Protein AF-A0A838P4K4-F1 (afdb_monomer_lite)

Foldseek 3Di:
DDDDDPDDDPPPPDDDKDKDWDWDADPVCRQWTWGKMATPPVRDIDTGGHPVRVCCVRVPPPDDPPDPPPPPPPDDDDDDD

Secondary structure (DSSP, 8-state):
----PPPP-----PPPP-EEEEEE--SS-TT--EEEEEETTT--EEEESSHHHHHHHHTTT-S--S---------------

Radius of gyration: 24.0 Å; chains: 1; bounding box: 58×63×49 Å

Sequence (81 aa):
MSVHQPDGVEGTTERFDYFMIRVTRSEREPGRLAGLIERLGSGEKRIFETGEQLVRLVGGGTAFDLNMQSGTGDRNRSDPL

pLDDT: mean 72.24, std 21.54, range [36.16, 97.12]

Structure (mmCIF, N/CA/C/O backbone):
data_AF-A0A838P4K4-F1
#
_entry.id   AF-A0A838P4K4-F1
#
loop_
_atom_site.group_PDB
_atom_site.id
_atom_site.type_symbol
_atom_site.label_atom_id
_atom_site.label_alt_id
_atom_site.label_comp_id
_atom_site.label_asym_id
_atom_site.label_entity_id
_atom_site.label_seq_id
_atom_site.pdbx_PDB_ins_code
_atom_site.Cartn_x
_atom_site.Cartn_y
_atom_site.Cartn_z
_atom_site.occupancy
_atom_site.B_iso_or_equiv
_atom_site.auth_seq_id
_atom_site.auth_comp_id
_atom_site.auth_asym_id
_atom_site.auth_atom_id
_atom_site.pdbx_PDB_model_num
ATOM 1 N N . MET A 1 1 ? 42.546 18.868 -33.460 1.00 39.41 1 MET A N 1
ATOM 2 C CA . MET A 1 1 ? 41.346 19.392 -32.776 1.00 39.41 1 MET A CA 1
ATOM 3 C C . MET A 1 1 ? 40.522 18.195 -32.320 1.00 39.41 1 MET A C 1
ATOM 5 O O . MET A 1 1 ? 39.758 17.667 -33.116 1.00 39.41 1 MET A O 1
ATOM 9 N N . SER A 1 2 ? 40.754 17.692 -31.106 1.00 41.53 2 SER A N 1
ATOM 10 C CA . SER A 1 2 ? 40.020 16.537 -30.571 1.00 41.53 2 SER A CA 1
ATOM 11 C C . SER A 1 2 ? 38.824 17.041 -29.774 1.00 41.53 2 SER A C 1
ATOM 13 O O . SER A 1 2 ? 38.994 17.746 -28.783 1.00 41.53 2 SER A O 1
ATOM 15 N N . VAL A 1 3 ? 37.623 16.720 -30.249 1.00 47.97 3 VAL A N 1
ATOM 16 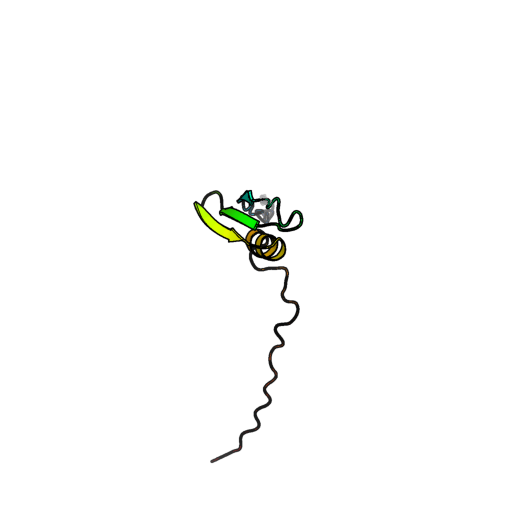C CA . VAL A 1 3 ? 36.360 17.065 -29.595 1.00 47.97 3 VAL A CA 1
ATOM 17 C C . VAL A 1 3 ? 36.231 16.196 -28.344 1.00 47.97 3 VAL A C 1
ATOM 19 O O . VAL A 1 3 ? 36.109 14.979 -28.454 1.00 47.97 3 VAL A O 1
ATOM 22 N N . HIS A 1 4 ? 36.300 16.813 -27.162 1.00 47.53 4 HIS A N 1
ATOM 23 C CA . HIS A 1 4 ? 35.884 16.177 -25.912 1.00 47.53 4 HIS A CA 1
ATOM 24 C C . HIS A 1 4 ? 34.368 15.957 -25.977 1.00 47.53 4 HIS A C 1
ATOM 26 O O . HIS A 1 4 ? 33.598 16.916 -25.976 1.00 47.53 4 HIS A O 1
ATOM 32 N N . GLN A 1 5 ? 33.948 14.698 -26.073 1.00 53.16 5 GLN A N 1
ATOM 33 C CA . GLN A 1 5 ? 32.587 14.293 -25.732 1.00 53.16 5 GLN A CA 1
ATOM 34 C C . GLN A 1 5 ? 32.472 14.333 -24.201 1.00 53.16 5 GLN A C 1
ATOM 36 O O . GLN A 1 5 ? 33.358 13.793 -23.541 1.00 53.16 5 GLN A O 1
ATOM 41 N N . PRO A 1 6 ? 31.457 14.991 -23.618 1.00 48.22 6 PRO A N 1
ATOM 42 C CA . PRO A 1 6 ? 31.241 14.915 -22.184 1.00 48.22 6 PRO A CA 1
ATOM 43 C C . PRO A 1 6 ? 30.749 13.506 -21.847 1.00 48.22 6 PRO A C 1
ATOM 45 O O . PRO A 1 6 ? 29.726 13.064 -22.372 1.00 48.22 6 PRO A O 1
ATOM 48 N N . ASP A 1 7 ? 31.511 12.813 -21.003 1.00 50.47 7 ASP A N 1
ATOM 49 C CA . ASP A 1 7 ? 31.161 11.512 -20.447 1.00 50.47 7 ASP A CA 1
ATOM 50 C C . ASP A 1 7 ? 29.738 11.550 -19.876 1.00 50.47 7 ASP A C 1
ATOM 52 O O . ASP A 1 7 ? 29.369 12.437 -19.099 1.00 50.47 7 ASP A O 1
ATOM 56 N N . GLY A 1 8 ? 28.922 10.605 -20.343 1.00 50.56 8 GLY A N 1
ATOM 57 C CA . GLY A 1 8 ? 27.518 10.484 -19.995 1.00 50.56 8 GLY A CA 1
ATOM 58 C C . GLY A 1 8 ? 27.335 10.361 -18.489 1.00 50.56 8 GLY A C 1
ATOM 59 O O . GLY A 1 8 ? 27.875 9.465 -17.847 1.00 50.56 8 GLY A O 1
ATOM 60 N N . VAL A 1 9 ? 26.536 11.264 -17.933 1.00 54.00 9 VAL A N 1
ATOM 61 C CA . VAL A 1 9 ? 25.982 11.126 -16.590 1.00 54.00 9 VAL A CA 1
ATOM 62 C C . VAL A 1 9 ? 25.114 9.867 -16.609 1.00 54.00 9 VAL A C 1
ATOM 64 O O . VAL A 1 9 ? 24.038 9.871 -17.209 1.00 54.00 9 VAL A O 1
ATOM 67 N N . GLU A 1 10 ? 25.591 8.773 -16.012 1.00 53.34 10 GLU A N 1
ATOM 68 C CA . GLU A 1 10 ? 24.765 7.599 -15.729 1.00 53.34 10 GLU A CA 1
ATOM 69 C C . GLU A 1 10 ? 23.678 8.019 -14.738 1.00 53.34 10 GLU A C 1
ATOM 71 O O . GLU A 1 10 ? 23.847 7.991 -13.520 1.00 53.34 10 GLU A O 1
ATOM 76 N N . GLY A 1 11 ? 22.556 8.498 -15.272 1.00 54.09 11 GLY A N 1
ATOM 77 C CA . GLY A 1 11 ? 21.372 8.775 -14.486 1.00 54.09 11 GLY A CA 1
ATOM 78 C C . GLY A 1 11 ? 20.837 7.452 -13.966 1.00 54.09 11 GLY A C 1
ATOM 79 O O . GLY A 1 11 ? 20.257 6.675 -14.727 1.00 54.09 11 GLY A O 1
ATOM 80 N N . THR A 1 12 ? 21.005 7.198 -12.669 1.00 59.28 12 THR A N 1
ATOM 81 C CA . THR A 1 12 ? 20.192 6.215 -11.954 1.00 59.28 12 THR A CA 1
ATOM 82 C C . THR A 1 12 ? 18.742 6.594 -12.206 1.00 59.28 12 THR A C 1
ATOM 84 O O . THR A 1 12 ? 18.234 7.565 -11.648 1.00 59.28 12 THR A O 1
ATOM 87 N N . THR A 1 13 ? 18.104 5.898 -13.140 1.00 68.75 13 THR A N 1
ATOM 88 C CA . THR A 1 13 ? 16.727 6.189 -13.510 1.00 68.75 13 THR A CA 1
ATOM 89 C C . THR A 1 13 ? 15.881 5.691 -12.353 1.00 68.75 13 THR A C 1
ATOM 91 O O . THR A 1 13 ? 15.690 4.485 -12.196 1.00 68.75 13 THR A O 1
ATOM 94 N N . GLU A 1 14 ? 15.463 6.607 -11.481 1.00 80.19 14 GLU A N 1
ATOM 95 C CA . GLU A 1 14 ? 14.579 6.286 -10.368 1.00 80.19 14 GLU A CA 1
ATOM 96 C C . GLU A 1 14 ? 13.337 5.584 -10.922 1.00 80.19 14 GLU A C 1
ATOM 98 O O . GLU A 1 14 ? 12.648 6.093 -11.811 1.00 80.19 14 GLU A O 1
ATOM 103 N N . ARG A 1 15 ? 13.074 4.371 -10.431 1.00 78.06 15 ARG A N 1
ATOM 104 C CA . ARG A 1 15 ? 11.882 3.617 -10.802 1.00 78.06 15 ARG A CA 1
ATOM 105 C C . ARG A 1 15 ? 10.822 3.832 -9.738 1.00 78.06 15 ARG A C 1
ATOM 107 O O . ARG A 1 15 ? 10.990 3.417 -8.595 1.00 78.06 15 ARG A O 1
ATOM 114 N N . PHE A 1 16 ? 9.715 4.437 -10.146 1.00 86.12 16 PHE A N 1
ATOM 115 C CA . PHE A 1 16 ? 8.549 4.620 -9.295 1.00 86.12 16 PHE A CA 1
ATOM 116 C C . PHE A 1 16 ? 7.575 3.460 -9.472 1.00 86.12 16 PHE A C 1
ATOM 118 O O . PHE A 1 16 ? 7.181 3.127 -10.591 1.00 86.12 16 PHE A O 1
ATOM 125 N N . ASP A 1 17 ? 7.162 2.882 -8.350 1.00 89.00 17 ASP A N 1
ATOM 126 C CA . ASP A 1 17 ? 6.049 1.948 -8.291 1.00 89.00 17 ASP A CA 1
ATOM 127 C C . ASP A 1 17 ? 4.817 2.665 -7.736 1.00 89.00 17 ASP A C 1
ATOM 129 O O . ASP A 1 17 ? 4.872 3.331 -6.701 1.00 89.00 17 ASP A O 1
ATOM 133 N N . TYR A 1 18 ? 3.688 2.516 -8.426 1.00 91.50 18 TYR A N 1
ATOM 134 C CA . TYR A 1 18 ? 2.434 3.165 -8.064 1.00 91.50 18 TYR A CA 1
ATOM 135 C C . TYR A 1 18 ? 1.421 2.133 -7.576 1.00 91.50 18 TYR A C 1
ATOM 137 O O . TYR A 1 18 ? 1.275 1.059 -8.161 1.00 91.50 18 TYR A O 1
ATOM 145 N N . PHE A 1 19 ? 0.679 2.477 -6.524 1.00 95.06 19 PHE A N 1
ATOM 146 C CA . PHE A 1 19 ? -0.307 1.588 -5.917 1.00 95.06 19 PHE A CA 1
ATOM 147 C C . PHE A 1 19 ? -1.611 2.326 -5.613 1.00 95.06 19 PHE A C 1
ATOM 149 O O . PHE A 1 19 ? -1.596 3.471 -5.165 1.00 95.06 19 PHE A O 1
ATOM 156 N N . MET A 1 20 ? -2.741 1.640 -5.788 1.00 96.50 20 MET A N 1
ATOM 157 C CA . MET A 1 20 ? -4.021 2.022 -5.191 1.00 96.50 20 MET A CA 1
ATOM 158 C C . MET A 1 20 ? -4.252 1.160 -3.948 1.00 96.50 20 MET A C 1
ATOM 160 O O . MET A 1 20 ? -4.192 -0.066 -4.019 1.00 96.50 20 MET A O 1
ATOM 164 N N . ILE A 1 21 ? -4.565 1.793 -2.816 1.00 95.81 21 ILE A N 1
ATOM 165 C CA . ILE A 1 21 ? -4.852 1.107 -1.552 1.00 95.81 21 ILE A CA 1
ATOM 166 C C . ILE A 1 21 ? -6.286 1.427 -1.128 1.00 95.81 21 ILE A C 1
ATOM 168 O O . ILE A 1 21 ? -6.654 2.587 -0.953 1.00 95.81 21 ILE A O 1
ATOM 172 N N . ARG A 1 22 ? -7.100 0.388 -0.936 1.00 96.50 22 ARG A N 1
ATOM 173 C CA . ARG A 1 22 ? -8.449 0.472 -0.366 1.00 96.50 22 ARG A CA 1
ATOM 174 C C . ARG A 1 22 ? -8.417 -0.075 1.050 1.00 96.50 22 ARG A C 1
ATOM 176 O O . ARG A 1 22 ? -8.115 -1.247 1.233 1.00 96.50 22 ARG A O 1
ATOM 183 N N . VAL A 1 23 ? -8.760 0.754 2.032 1.00 94.00 23 VAL A N 1
ATOM 184 C CA . VAL A 1 23 ? -8.802 0.369 3.449 1.00 94.00 23 VAL A CA 1
ATOM 185 C C . VAL A 1 23 ? -10.235 0.052 3.867 1.00 94.00 23 VAL A C 1
ATOM 187 O O . VAL A 1 23 ? -11.154 0.831 3.618 1.00 94.00 23 VAL A O 1
ATOM 190 N N . THR A 1 24 ? -10.413 -1.069 4.549 1.00 91.75 24 THR A N 1
ATOM 191 C CA . THR A 1 24 ? -11.646 -1.473 5.217 1.00 91.75 24 THR A CA 1
ATOM 192 C C . THR A 1 24 ? -11.495 -1.233 6.715 1.00 91.75 24 THR A C 1
ATOM 194 O O . THR A 1 24 ? -10.551 -1.719 7.335 1.00 91.75 24 THR A O 1
ATOM 197 N N . ARG A 1 25 ? -12.433 -0.483 7.302 1.00 86.94 25 ARG A N 1
ATOM 198 C CA . ARG A 1 25 ? -12.488 -0.224 8.746 1.00 86.94 25 ARG A CA 1
ATOM 199 C C . ARG A 1 25 ? -13.629 -1.024 9.362 1.00 86.94 25 ARG A C 1
ATOM 201 O O . ARG A 1 25 ? -14.720 -1.058 8.800 1.00 86.94 25 ARG A O 1
ATOM 208 N N . SER A 1 26 ? -13.367 -1.664 10.497 1.00 83.19 26 SER A N 1
ATOM 209 C CA . SER A 1 26 ? -14.379 -2.378 11.278 1.00 83.19 26 SER A CA 1
ATOM 210 C C . SER A 1 26 ? -14.878 -1.487 12.408 1.00 83.19 26 SER A C 1
ATOM 212 O O . SER A 1 26 ? -14.073 -0.958 13.170 1.00 83.19 26 SER A O 1
ATOM 214 N N . GLU A 1 27 ? -16.195 -1.362 12.569 1.00 86.12 27 GLU A N 1
ATOM 215 C CA . GLU A 1 27 ? -16.777 -0.684 13.738 1.00 86.12 27 GLU A CA 1
ATOM 216 C C . GLU A 1 27 ? -16.544 -1.471 15.036 1.00 86.12 27 GLU A C 1
ATOM 218 O O . GLU A 1 27 ? -16.457 -0.888 16.113 1.00 86.12 27 GLU A O 1
ATOM 223 N N . ARG A 1 28 ? -16.402 -2.800 14.937 1.00 87.75 28 ARG A N 1
ATOM 224 C CA . ARG A 1 28 ? -16.150 -3.688 16.085 1.00 87.75 28 ARG A CA 1
ATOM 225 C C . ARG A 1 28 ? -14.689 -3.689 16.521 1.00 87.75 28 ARG A C 1
ATOM 227 O O . ARG A 1 28 ? -14.396 -3.952 17.680 1.00 87.75 28 ARG A O 1
ATOM 234 N N . GLU A 1 29 ? -13.785 -3.397 15.592 1.00 85.12 29 GLU A N 1
ATOM 235 C CA . GLU A 1 29 ? -12.341 -3.361 15.821 1.00 85.12 29 GLU A CA 1
ATOM 236 C C . GLU A 1 29 ? -11.760 -2.085 15.193 1.00 85.12 29 GLU A C 1
ATOM 238 O O . GLU A 1 29 ? -11.164 -2.141 14.113 1.00 85.12 29 GLU A O 1
ATOM 243 N N . PRO A 1 30 ? -11.919 -0.919 15.847 1.00 79.31 30 PRO A N 1
ATOM 244 C CA . PRO A 1 30 ? -11.551 0.380 15.274 1.00 79.31 30 PRO A CA 1
ATOM 245 C C . PRO A 1 30 ? -10.059 0.517 14.936 1.00 79.31 30 PRO A C 1
ATOM 247 O O . PRO A 1 30 ? -9.685 1.354 14.117 1.00 79.31 30 PRO A O 1
ATOM 250 N N . GLY A 1 31 ? -9.208 -0.299 15.567 1.00 81.19 31 GLY A N 1
ATOM 251 C CA . GLY A 1 31 ? -7.766 -0.346 15.319 1.00 81.19 31 GLY A CA 1
ATOM 252 C C . GLY A 1 31 ? -7.338 -1.303 14.204 1.00 81.19 31 GLY A C 1
ATOM 253 O O . GLY A 1 31 ? -6.165 -1.308 13.836 1.00 81.19 31 GLY A O 1
ATOM 254 N N . ARG A 1 32 ? -8.247 -2.121 13.655 1.00 85.06 32 ARG A N 1
ATOM 255 C CA . ARG A 1 32 ? -7.897 -3.091 12.614 1.00 85.06 32 ARG A CA 1
ATOM 256 C C . ARG A 1 32 ? -7.792 -2.400 11.254 1.00 85.06 32 ARG A C 1
ATOM 258 O O . ARG A 1 32 ? -8.762 -1.826 10.760 1.00 85.06 32 ARG A O 1
ATOM 265 N N . LEU A 1 33 ? -6.620 -2.513 10.629 1.00 87.69 33 LEU A N 1
ATOM 266 C CA . LEU A 1 33 ? -6.339 -1.999 9.290 1.00 87.69 33 LEU A CA 1
ATOM 267 C C . LEU A 1 33 ? -6.238 -3.163 8.296 1.00 87.69 33 LEU A C 1
ATOM 269 O O . LEU A 1 33 ? -5.195 -3.800 8.188 1.00 87.69 33 LEU A O 1
ATOM 273 N N . ALA A 1 34 ? -7.321 -3.424 7.569 1.00 94.31 34 ALA A N 1
ATOM 274 C CA . ALA A 1 34 ? -7.386 -4.442 6.521 1.00 94.31 34 ALA A CA 1
ATOM 275 C C . ALA A 1 34 ? -7.809 -3.806 5.192 1.00 94.31 34 ALA A C 1
ATOM 277 O O . ALA A 1 34 ? -8.253 -2.657 5.168 1.00 94.31 34 ALA A O 1
ATOM 278 N N . GLY A 1 35 ? -7.687 -4.523 4.079 1.00 96.06 35 GLY A N 1
ATOM 279 C CA . GLY A 1 35 ? -8.083 -3.988 2.786 1.00 96.06 35 GLY A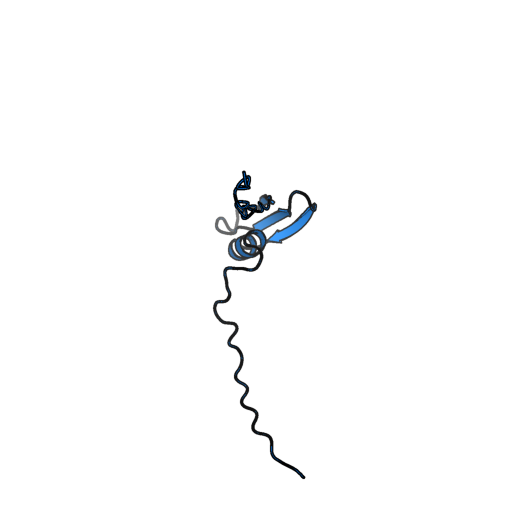 CA 1
ATOM 280 C C . GLY A 1 35 ? -7.470 -4.687 1.584 1.00 96.06 35 GLY A C 1
ATOM 281 O O . GLY A 1 35 ? -7.076 -5.848 1.641 1.00 96.06 35 GLY A O 1
ATOM 282 N N . LEU A 1 36 ? -7.409 -3.958 0.472 1.00 97.12 36 LEU A N 1
ATOM 283 C CA . LEU A 1 36 ? -6.880 -4.425 -0.804 1.00 97.12 36 LEU A CA 1
ATOM 284 C C . LEU A 1 36 ? -5.874 -3.418 -1.361 1.00 97.12 36 LEU A C 1
ATOM 286 O O . LEU A 1 36 ? -6.115 -2.212 -1.337 1.00 97.12 36 LEU A O 1
ATOM 290 N N . ILE A 1 37 ? -4.768 -3.924 -1.890 1.00 95.94 37 ILE A N 1
ATOM 291 C CA . ILE A 1 37 ? -3.779 -3.171 -2.654 1.00 95.94 37 ILE A CA 1
ATOM 292 C C . ILE A 1 37 ? -3.794 -3.635 -4.110 1.00 95.94 37 ILE A C 1
ATOM 294 O O . ILE A 1 37 ? -3.929 -4.827 -4.386 1.00 95.94 37 ILE A O 1
ATOM 298 N N . GLU A 1 38 ? -3.651 -2.689 -5.031 1.00 96.31 38 GLU A N 1
ATOM 299 C CA . GLU A 1 38 ? -3.490 -2.927 -6.463 1.00 96.31 38 GLU A CA 1
ATOM 300 C C . GLU A 1 38 ? -2.246 -2.198 -6.971 1.00 96.31 38 GLU A C 1
ATOM 302 O O . GLU A 1 38 ? -2.117 -0.989 -6.765 1.00 96.31 38 GLU A O 1
ATOM 307 N N . ARG A 1 39 ? -1.339 -2.910 -7.644 1.00 93.44 39 ARG A N 1
ATOM 308 C CA . ARG A 1 39 ? -0.191 -2.301 -8.324 1.00 93.44 39 ARG A CA 1
ATOM 309 C C . ARG A 1 39 ? -0.651 -1.703 -9.650 1.00 93.44 39 ARG A C 1
ATOM 311 O O . ARG A 1 39 ? -1.075 -2.417 -10.559 1.00 93.44 39 ARG A O 1
ATOM 318 N N . LEU A 1 40 ? -0.546 -0.385 -9.765 1.00 90.81 40 LEU A N 1
ATOM 319 C CA . LEU A 1 40 ? -0.914 0.341 -10.973 1.00 90.81 40 LEU A CA 1
ATOM 320 C C . LEU A 1 40 ? 0.117 0.049 -12.072 1.00 90.81 40 LEU A C 1
ATOM 322 O O . LEU A 1 40 ? 1.321 0.044 -11.831 1.00 90.81 40 LEU A O 1
ATOM 326 N N . GLY A 1 41 ? -0.368 -0.250 -13.275 1.00 88.88 41 GLY A N 1
ATOM 327 C CA . GLY A 1 41 ? 0.450 -0.682 -14.412 1.00 88.88 41 GLY A CA 1
ATOM 328 C C . GLY A 1 41 ? 0.439 -2.196 -14.641 1.00 88.88 41 GLY A C 1
ATOM 329 O O . GLY A 1 41 ? 0.317 -2.611 -15.788 1.00 88.88 41 GLY A O 1
ATOM 330 N N . SER A 1 42 ? 0.484 -3.023 -13.586 1.00 89.75 42 SER A N 1
ATOM 331 C CA . SER A 1 42 ? 0.331 -4.487 -13.719 1.00 89.75 42 SER A CA 1
ATOM 332 C C . SER A 1 42 ? -1.083 -4.988 -13.417 1.00 89.75 42 SER A C 1
ATOM 334 O O . SER A 1 42 ? -1.463 -6.057 -13.886 1.00 89.75 42 SER A O 1
ATOM 336 N N . GLY A 1 43 ? -1.856 -4.246 -12.616 1.00 90.25 43 GLY A N 1
ATOM 337 C CA . GLY A 1 43 ? 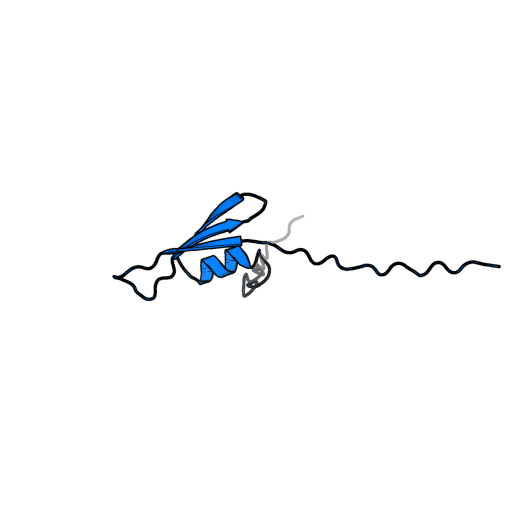-3.170 -4.673 -12.133 1.00 90.25 43 GLY A CA 1
ATOM 338 C C . GLY A 1 43 ? -3.107 -5.804 -11.100 1.00 90.25 43 GLY A C 1
ATOM 339 O O . GLY A 1 43 ? -4.138 -6.398 -10.788 1.00 90.25 43 GLY A O 1
ATOM 340 N N . GLU A 1 44 ? -1.919 -6.129 -10.571 1.00 91.44 44 GLU A N 1
ATOM 341 C CA . GLU A 1 44 ? -1.762 -7.143 -9.524 1.00 91.44 44 GLU A CA 1
ATOM 342 C C . GLU A 1 44 ? -2.507 -6.705 -8.262 1.00 91.44 44 GLU A C 1
ATOM 344 O O . GLU A 1 44 ? -2.249 -5.622 -7.739 1.00 91.44 44 GLU A O 1
ATOM 349 N N . LYS A 1 45 ? -3.401 -7.560 -7.753 1.00 95.44 45 LYS A N 1
ATOM 350 C CA . LYS A 1 45 ? -4.231 -7.287 -6.573 1.00 95.44 45 LYS A CA 1
ATOM 351 C C . LYS A 1 45 ? -3.903 -8.243 -5.443 1.00 95.44 45 LYS A C 1
ATOM 353 O O . LYS A 1 45 ? -3.830 -9.451 -5.662 1.00 95.44 45 LYS A O 1
ATOM 358 N N . ARG A 1 46 ? -3.782 -7.720 -4.223 1.00 95.56 46 ARG A N 1
ATOM 359 C CA . ARG A 1 46 ? -3.631 -8.522 -3.002 1.00 95.56 46 ARG A CA 1
ATOM 360 C C . ARG A 1 46 ? -4.457 -7.952 -1.862 1.00 95.56 46 ARG A C 1
ATOM 362 O O . ARG A 1 46 ? -4.663 -6.747 -1.773 1.00 95.56 46 ARG A O 1
ATOM 369 N N . ILE A 1 47 ? -4.925 -8.833 -0.990 1.00 95.88 47 ILE A N 1
ATOM 370 C CA . ILE A 1 47 ? -5.604 -8.461 0.252 1.00 95.88 47 ILE A CA 1
ATOM 371 C C . ILE A 1 47 ? -4.548 -8.363 1.355 1.00 95.88 47 ILE A C 1
ATOM 373 O O . ILE A 1 47 ? -3.585 -9.129 1.358 1.00 95.88 47 ILE A O 1
ATOM 377 N N . PHE A 1 48 ? -4.730 -7.424 2.276 1.00 94.62 48 PHE A N 1
ATOM 378 C CA . PHE A 1 48 ? -3.975 -7.343 3.520 1.00 94.62 48 PHE A CA 1
ATOM 379 C C . PHE A 1 48 ? -4.948 -7.303 4.697 1.00 94.62 48 PHE A C 1
ATOM 381 O O . PHE A 1 48 ? -6.032 -6.727 4.609 1.00 94.62 48 PHE A O 1
ATOM 388 N N . GLU A 1 49 ? -4.566 -7.911 5.810 1.00 92.75 49 GLU A N 1
ATOM 389 C CA . GLU A 1 49 ? -5.394 -7.981 7.019 1.00 92.75 49 GLU A CA 1
ATOM 390 C C . GLU A 1 49 ? -4.846 -7.135 8.169 1.00 92.75 49 GLU A C 1
ATOM 392 O O . GLU A 1 49 ? -5.561 -6.903 9.149 1.00 92.75 49 GLU A O 1
ATOM 397 N N . THR A 1 50 ? -3.592 -6.690 8.041 1.00 90.88 50 THR A N 1
ATOM 398 C CA . THR A 1 50 ? -2.891 -5.850 9.015 1.00 90.88 50 THR A CA 1
ATOM 399 C C . THR A 1 50 ? -2.051 -4.775 8.319 1.00 90.88 50 THR A C 1
ATOM 401 O O . THR A 1 50 ? -1.710 -4.892 7.135 1.00 90.88 50 THR A O 1
ATOM 404 N N . GLY A 1 51 ? -1.671 -3.730 9.060 1.00 88.75 51 GLY A N 1
ATOM 405 C CA . GLY A 1 51 ? -0.793 -2.677 8.545 1.00 88.75 51 GLY A CA 1
ATOM 406 C C . GLY A 1 51 ? 0.607 -3.181 8.191 1.00 88.75 51 GLY A C 1
ATOM 407 O O . GLY A 1 51 ? 1.178 -2.756 7.190 1.00 88.75 51 GLY A O 1
ATOM 408 N N . GLU A 1 52 ? 1.139 -4.148 8.937 1.00 90.00 52 GLU A N 1
ATOM 409 C CA . GLU A 1 52 ? 2.442 -4.762 8.661 1.00 90.00 52 GLU A CA 1
ATOM 410 C C . GLU A 1 52 ? 2.436 -5.501 7.320 1.00 90.00 52 GLU A C 1
ATOM 412 O O . GLU A 1 52 ? 3.408 -5.431 6.565 1.00 90.00 52 GLU A O 1
ATOM 417 N N . GLN A 1 53 ? 1.333 -6.184 6.993 1.00 92.00 53 GLN A N 1
ATOM 418 C CA . GLN A 1 53 ? 1.175 -6.822 5.687 1.00 92.00 53 GLN A CA 1
ATOM 419 C C . GLN A 1 53 ? 1.152 -5.778 4.566 1.00 92.00 53 GLN A C 1
ATOM 421 O O . GLN A 1 53 ? 1.831 -5.962 3.558 1.00 92.00 53 GLN A O 1
ATOM 426 N N . LEU A 1 54 ? 0.441 -4.661 4.752 1.00 92.00 54 LEU A N 1
ATOM 427 C CA . LEU A 1 54 ? 0.419 -3.570 3.777 1.00 92.00 54 LEU A CA 1
ATOM 428 C C . LEU A 1 54 ? 1.825 -3.006 3.513 1.00 92.00 54 LEU A C 1
ATOM 430 O O . LEU A 1 54 ? 2.213 -2.852 2.356 1.00 92.00 54 LEU A O 1
ATOM 434 N N . VAL A 1 55 ? 2.610 -2.751 4.565 1.00 90.81 55 VAL A N 1
ATOM 435 C CA . VAL A 1 55 ? 3.988 -2.244 4.434 1.00 90.81 55 VAL A CA 1
ATOM 436 C C . VAL A 1 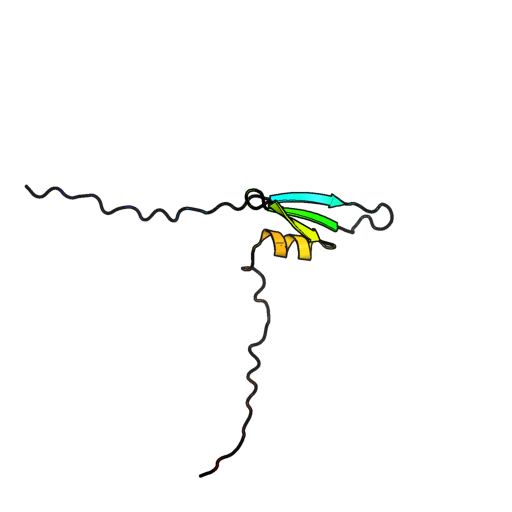55 ? 4.865 -3.215 3.643 1.00 90.81 55 VAL A C 1
ATOM 438 O O . VAL A 1 55 ? 5.606 -2.786 2.763 1.00 90.81 55 VAL A O 1
ATOM 441 N N . ARG A 1 56 ? 4.746 -4.527 3.886 1.00 89.44 56 ARG A N 1
ATOM 442 C CA . ARG A 1 56 ? 5.490 -5.551 3.127 1.00 89.44 56 ARG A CA 1
ATOM 443 C C . ARG A 1 56 ? 5.110 -5.581 1.646 1.00 89.44 56 ARG A C 1
ATOM 445 O O . ARG A 1 56 ? 5.969 -5.839 0.808 1.00 89.44 56 ARG A O 1
ATOM 452 N N . LEU A 1 57 ? 3.841 -5.327 1.330 1.00 89.94 57 LEU A N 1
ATOM 453 C CA . LEU A 1 57 ? 3.332 -5.329 -0.043 1.00 89.94 57 LEU A CA 1
ATOM 454 C C . LEU A 1 57 ? 3.767 -4.090 -0.838 1.00 89.94 57 LEU A C 1
ATOM 456 O O . LEU A 1 57 ? 4.099 -4.220 -2.014 1.00 89.94 57 LEU A O 1
ATOM 460 N N . VAL A 1 58 ? 3.796 -2.912 -0.207 1.00 89.25 58 VAL A N 1
ATOM 461 C CA . VAL A 1 58 ? 4.252 -1.659 -0.840 1.00 89.25 58 VAL A CA 1
ATOM 462 C C . VAL A 1 58 ? 5.777 -1.602 -0.925 1.00 89.25 58 VAL A C 1
ATOM 464 O O . VAL A 1 58 ? 6.326 -1.224 -1.952 1.00 89.25 58 VAL A O 1
ATOM 467 N N . GLY A 1 59 ? 6.466 -2.004 0.144 1.00 82.88 59 GLY A N 1
ATOM 468 C CA . GLY A 1 59 ? 7.920 -1.894 0.273 1.00 82.88 59 GLY A CA 1
ATOM 469 C C . GLY A 1 59 ? 8.722 -2.927 -0.516 1.00 82.88 59 GLY A C 1
ATOM 470 O O . GLY A 1 59 ? 9.943 -2.927 -0.400 1.00 82.88 59 GLY A O 1
ATOM 471 N N . GLY A 1 60 ? 8.059 -3.815 -1.271 1.00 67.06 60 GLY A N 1
ATOM 472 C CA . GLY A 1 60 ? 8.687 -4.658 -2.289 1.00 67.06 60 GLY A CA 1
ATOM 473 C C . GLY A 1 60 ? 10.023 -5.280 -1.869 1.00 67.06 60 GLY A C 1
ATOM 474 O O . GLY A 1 60 ? 11.038 -5.007 -2.490 1.00 67.06 60 GLY A O 1
ATOM 475 N N . GLY A 1 61 ? 10.045 -6.110 -0.824 1.00 53.53 61 GLY A N 1
ATOM 476 C CA . GLY A 1 61 ? 11.161 -7.038 -0.598 1.00 53.53 61 GLY A CA 1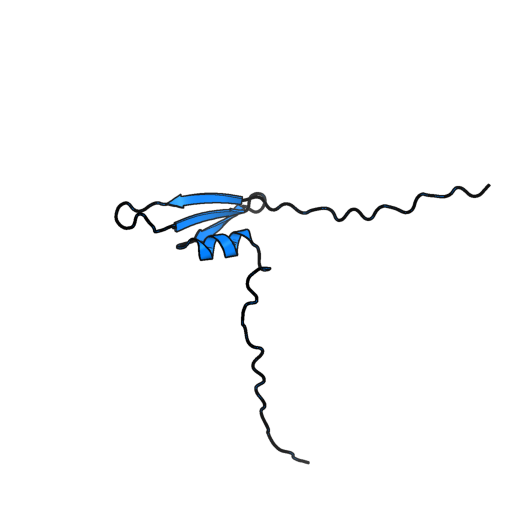
ATOM 477 C C . GLY A 1 61 ? 12.510 -6.471 -0.127 1.00 53.53 61 GLY A C 1
ATOM 478 O O . GLY A 1 61 ? 13.447 -7.253 -0.045 1.00 53.53 61 GLY A O 1
ATOM 479 N N . THR A 1 62 ? 12.645 -5.196 0.252 1.00 48.25 62 THR A N 1
ATOM 480 C CA . THR A 1 62 ? 13.902 -4.689 0.851 1.00 48.25 62 THR A CA 1
ATOM 481 C C . THR A 1 62 ? 13.651 -3.775 2.052 1.00 48.25 62 THR A C 1
ATOM 483 O O . THR A 1 62 ? 13.890 -2.576 1.970 1.00 48.25 62 THR A O 1
ATOM 486 N N . ALA A 1 63 ? 13.145 -4.309 3.172 1.00 42.19 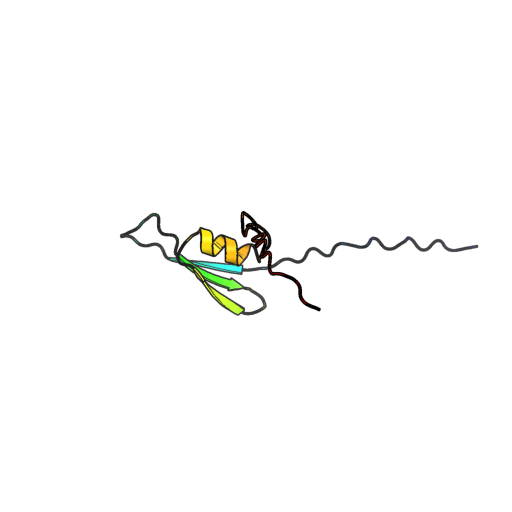63 ALA A N 1
ATOM 487 C CA . ALA A 1 63 ? 13.182 -3.583 4.458 1.00 42.19 63 ALA A CA 1
ATOM 488 C C . ALA A 1 63 ? 12.931 -4.426 5.726 1.00 42.19 63 ALA A C 1
ATOM 490 O O . ALA A 1 63 ? 12.745 -3.841 6.786 1.00 42.19 63 ALA A O 1
ATOM 491 N N . PHE A 1 64 ? 12.917 -5.764 5.673 1.00 44.06 64 PHE A N 1
ATOM 492 C CA . PHE A 1 64 ? 12.867 -6.590 6.892 1.00 44.06 64 PHE A CA 1
ATOM 493 C C . PHE A 1 64 ? 13.638 -7.909 6.723 1.00 44.06 64 PHE A C 1
ATOM 495 O O . PHE A 1 64 ? 13.108 -8.980 6.999 1.00 44.06 64 PHE A O 1
ATOM 502 N N . ASP A 1 65 ? 14.916 -7.832 6.346 1.00 40.78 65 ASP A N 1
ATOM 503 C CA . ASP A 1 65 ? 15.909 -8.857 6.715 1.00 40.78 65 ASP A CA 1
ATOM 504 C C . ASP A 1 65 ? 16.336 -8.657 8.182 1.00 40.78 65 ASP A C 1
ATOM 506 O O . ASP A 1 65 ? 17.508 -8.522 8.524 1.00 40.78 65 ASP A O 1
ATOM 510 N N . LEU A 1 66 ? 15.361 -8.597 9.089 1.00 43.09 66 LEU A N 1
ATOM 511 C CA . LEU A 1 66 ? 15.621 -8.768 10.511 1.00 43.09 66 LEU A CA 1
ATOM 512 C C . LEU A 1 66 ? 15.316 -10.225 10.832 1.00 43.09 66 LEU A C 1
ATOM 514 O O . LEU A 1 66 ? 14.199 -10.590 11.189 1.00 43.09 66 LEU A O 1
ATOM 518 N N . ASN A 1 67 ? 16.370 -11.032 10.720 1.00 36.16 67 ASN A N 1
ATOM 519 C CA . ASN A 1 67 ? 16.502 -12.325 11.377 1.00 36.16 67 ASN A CA 1
ATOM 520 C C . ASN A 1 67 ? 15.826 -13.531 10.695 1.00 36.16 67 ASN A C 1
ATOM 522 O O . ASN A 1 67 ? 15.098 -14.286 11.337 1.00 36.16 67 ASN A O 1
ATOM 526 N N . MET A 1 68 ? 16.173 -13.818 9.438 1.00 40.81 68 MET A N 1
ATOM 527 C CA . MET A 1 68 ? 16.402 -15.222 9.081 1.00 40.81 68 MET A CA 1
ATOM 528 C C . MET A 1 68 ? 17.868 -15.510 9.366 1.00 40.81 68 MET A C 1
ATOM 530 O O . MET A 1 68 ? 18.737 -15.289 8.529 1.00 40.81 68 MET A O 1
ATOM 534 N N . GLN A 1 69 ? 18.142 -15.930 10.604 1.00 36.66 69 GLN A N 1
ATOM 535 C CA . GLN A 1 69 ? 19.398 -16.582 10.948 1.00 36.66 69 GLN A CA 1
ATOM 536 C C . GLN A 1 69 ? 19.708 -17.597 9.850 1.00 36.66 69 GLN A C 1
ATOM 538 O O . GLN A 1 69 ? 18.995 -18.592 9.701 1.00 36.66 69 GLN A O 1
ATOM 543 N N . SER A 1 70 ? 20.776 -17.340 9.094 1.00 45.47 70 SER A N 1
ATOM 544 C CA . SER A 1 70 ? 21.534 -18.389 8.435 1.00 45.47 70 SER A CA 1
ATOM 545 C C . SER A 1 70 ? 21.833 -19.407 9.518 1.00 45.47 70 SER A C 1
ATOM 547 O O . SER A 1 70 ? 22.688 -19.179 10.372 1.00 45.47 70 SER A O 1
ATOM 549 N N . GLY A 1 71 ? 21.046 -20.479 9.549 1.00 39.28 71 GLY A N 1
ATOM 550 C CA . GLY A 1 71 ? 21.311 -21.605 10.411 1.00 39.28 71 GLY A CA 1
ATOM 551 C C . GLY A 1 71 ? 22.674 -22.130 10.011 1.00 39.28 71 GLY A C 1
ATOM 552 O O . GLY A 1 71 ? 22.795 -22.858 9.028 1.00 39.28 71 GLY A O 1
ATOM 553 N N . THR A 1 72 ? 23.697 -21.750 10.769 1.00 52.97 72 THR A N 1
ATOM 554 C CA . THR A 1 72 ? 24.929 -22.507 10.933 1.00 52.97 72 THR A CA 1
ATOM 555 C C . THR A 1 72 ? 24.532 -23.848 11.537 1.00 52.97 72 THR A C 1
ATOM 557 O O . THR A 1 72 ? 24.631 -24.102 12.732 1.00 52.97 72 THR A O 1
ATOM 560 N N . GLY A 1 73 ? 23.985 -24.710 10.684 1.00 39.91 73 GLY A N 1
ATOM 561 C CA . GLY A 1 73 ? 23.846 -26.124 10.942 1.00 39.91 73 GLY A CA 1
ATOM 562 C C . GLY A 1 73 ? 25.205 -26.754 10.723 1.00 39.91 73 GLY A C 1
ATOM 563 O O . GLY A 1 73 ? 25.437 -27.364 9.684 1.00 39.91 73 GLY A O 1
ATOM 564 N N . ASP A 1 74 ? 26.083 -26.574 11.704 1.00 53.34 74 ASP A N 1
ATOM 565 C CA . ASP A 1 74 ? 27.249 -27.414 11.922 1.00 53.34 74 ASP A CA 1
ATOM 566 C C . ASP A 1 74 ? 26.753 -28.867 11.983 1.00 53.34 74 ASP A C 1
ATOM 568 O O . ASP A 1 74 ? 26.173 -29.323 12.972 1.00 53.34 74 ASP A O 1
ATOM 572 N N . ARG A 1 75 ? 26.860 -29.588 10.866 1.00 50.12 75 ARG A N 1
ATOM 573 C CA . ARG A 1 75 ? 26.647 -31.033 10.829 1.00 50.12 75 ARG A CA 1
ATOM 574 C C . ARG A 1 75 ? 27.973 -31.678 10.508 1.00 50.12 75 ARG A C 1
ATOM 576 O O . ARG A 1 75 ? 28.239 -32.079 9.381 1.00 50.12 75 ARG A O 1
ATOM 583 N N . ASN A 1 76 ? 28.763 -31.804 11.567 1.00 52.75 76 ASN A N 1
ATOM 584 C CA . ASN A 1 76 ? 29.700 -32.895 11.740 1.00 52.75 76 ASN A CA 1
ATOM 585 C C . ASN A 1 76 ? 29.062 -34.210 11.243 1.00 52.75 76 ASN A C 1
ATOM 587 O O . ASN A 1 76 ? 28.101 -34.711 11.834 1.00 52.75 76 ASN A O 1
ATOM 591 N N . ARG A 1 77 ? 29.570 -34.737 10.129 1.00 46.19 77 ARG A N 1
ATOM 592 C CA . ARG A 1 77 ? 29.370 -36.124 9.705 1.00 46.19 77 ARG A CA 1
ATOM 593 C C . ARG A 1 77 ? 30.590 -36.573 8.904 1.00 46.19 77 ARG A C 1
ATOM 595 O O . ARG A 1 77 ? 30.657 -36.380 7.700 1.00 46.19 77 ARG A O 1
ATOM 602 N N . SER A 1 78 ? 31.553 -37.073 9.670 1.00 55.34 78 SER A N 1
ATOM 603 C CA . SER A 1 78 ? 32.316 -38.307 9.452 1.00 55.34 78 SER A CA 1
ATOM 604 C C . SER A 1 78 ? 32.763 -38.655 8.025 1.00 55.34 78 SER A C 1
ATOM 606 O O . SER A 1 78 ? 31.936 -38.924 7.158 1.00 55.34 78 SER A O 1
ATOM 608 N N . ASP A 1 79 ? 34.084 -38.792 7.883 1.00 47.72 79 ASP A N 1
ATOM 609 C CA . ASP A 1 79 ? 34.807 -39.664 6.936 1.00 47.72 79 ASP A CA 1
ATOM 610 C C . ASP A 1 79 ? 34.006 -40.930 6.556 1.00 47.72 79 ASP A C 1
ATOM 612 O O . ASP A 1 79 ? 33.364 -41.518 7.443 1.00 47.72 79 ASP A O 1
ATOM 616 N N . PRO A 1 80 ? 34.035 -41.391 5.286 1.00 53.00 80 PRO A N 1
ATOM 617 C CA . PRO A 1 80 ? 35.097 -42.341 4.918 1.00 53.00 80 PRO A CA 1
ATOM 618 C C . PRO A 1 80 ? 35.522 -42.374 3.423 1.00 53.00 80 PRO A C 1
ATOM 620 O O . PRO A 1 80 ? 34.671 -42.356 2.530 1.00 53.00 80 PRO A O 1
ATOM 623 N N . LEU A 1 81 ? 36.832 -42.562 3.197 1.00 43.47 81 LEU A N 1
ATOM 624 C CA . LEU A 1 81 ? 37.541 -43.559 2.342 1.00 43.47 81 LEU A CA 1
ATOM 625 C C . LEU A 1 81 ? 38.790 -42.984 1.660 1.00 43.47 81 LEU A C 1
ATOM 627 O O . LEU A 1 81 ? 38.647 -42.145 0.743 1.00 43.47 81 LEU A O 1
#